Protein AF-A0A1G3QVI8-F1 (afdb_monomer_lite)

Radius of gyration: 25.52 Å; chains: 1; bounding box: 89×39×45 Å

Foldseek 3Di:
DPPPVVVVVVVVVVVVVVVVVVVVVVPPDPDDPADPPRDDNCQLQQPDSPQADPDPPPHRFPQVVQVPDPPRDRCPPQAFKPPVSVCVQQPPVHPDDHPVVVVCCQQQPVHCPRPNCVVVVVHPNSQWDADPVVRDIDGRMDTGPD

pLDDT: mean 87.86, std 16.63, range [47.25, 98.25]

Structure (mmCIF, N/CA/C/O backbone):
data_AF-A0A1G3QVI8-F1
#
_entry.id   AF-A0A1G3QVI8-F1
#
loop_
_atom_site.group_PDB
_atom_site.id
_atom_site.type_symbol
_atom_site.label_atom_id
_atom_site.label_alt_id
_atom_site.label_comp_id
_atom_site.label_asym_id
_atom_site.label_entity_id
_atom_site.label_seq_id
_atom_site.pdbx_PDB_ins_code
_atom_site.Cartn_x
_atom_site.Cartn_y
_atom_site.Cartn_z
_atom_site.occupancy
_atom_site.B_iso_or_equiv
_atom_site.auth_seq_id
_atom_site.auth_comp_id
_atom_site.auth_asym_id
_atom_site.auth_atom_id
_atom_site.pdbx_PDB_model_num
ATOM 1 N N . MET A 1 1 ? 67.295 -19.800 -26.182 1.00 48.75 1 MET A N 1
ATOM 2 C CA . MET A 1 1 ? 66.405 -18.978 -25.320 1.00 48.75 1 MET A CA 1
ATOM 3 C C . MET A 1 1 ? 65.259 -18.327 -26.125 1.00 48.75 1 MET A C 1
ATOM 5 O O . MET A 1 1 ? 65.174 -17.108 -26.191 1.00 48.75 1 MET A O 1
ATOM 9 N N . LYS A 1 2 ? 64.370 -19.108 -26.769 1.00 51.22 2 LYS A N 1
ATOM 10 C CA . LYS A 1 2 ? 63.233 -18.576 -27.570 1.00 51.22 2 LYS A CA 1
ATOM 11 C C . LYS A 1 2 ? 61.839 -19.058 -27.111 1.00 51.22 2 LYS A C 1
ATOM 13 O O . LYS A 1 2 ? 60.843 -18.525 -27.583 1.00 51.22 2 LYS A O 1
ATOM 18 N N . GLY A 1 3 ? 61.755 -20.009 -26.173 1.00 47.25 3 GLY A N 1
ATOM 19 C CA . GLY A 1 3 ? 60.485 -20.609 -25.725 1.00 47.25 3 GLY A CA 1
ATOM 20 C C . GLY A 1 3 ? 59.771 -19.887 -24.574 1.00 47.25 3 GLY A C 1
ATOM 21 O O . GLY A 1 3 ? 58.559 -19.991 -24.452 1.00 47.25 3 GLY A O 1
ATOM 22 N N . VAL A 1 4 ? 60.490 -19.102 -23.765 1.00 51.75 4 VAL A N 1
ATOM 23 C CA . VAL A 1 4 ? 59.930 -18.483 -22.544 1.00 51.75 4 VAL A CA 1
ATOM 24 C C . VAL A 1 4 ? 59.040 -17.269 -22.855 1.00 51.75 4 VAL A C 1
ATOM 26 O O . VAL A 1 4 ? 58.064 -17.018 -22.156 1.00 51.75 4 VAL A O 1
ATOM 29 N N . LYS A 1 5 ? 59.310 -16.544 -23.951 1.00 48.19 5 LYS A N 1
ATOM 30 C CA . LYS A 1 5 ? 58.558 -15.325 -24.301 1.00 48.19 5 LYS A CA 1
ATOM 31 C C . LYS A 1 5 ? 57.107 -15.607 -24.719 1.00 48.19 5 LYS A C 1
ATOM 33 O O . LYS A 1 5 ? 56.231 -14.840 -24.353 1.00 48.19 5 LYS A O 1
ATOM 38 N N . LYS A 1 6 ? 56.835 -16.713 -25.429 1.00 48.75 6 LYS A N 1
ATOM 39 C CA . LYS A 1 6 ? 55.474 -17.054 -25.901 1.00 48.75 6 LYS A CA 1
ATOM 40 C C . LYS A 1 6 ? 54.538 -17.495 -24.769 1.00 48.75 6 LYS A C 1
ATOM 42 O O . LYS A 1 6 ? 53.362 -17.153 -24.800 1.00 48.75 6 LYS A O 1
ATOM 47 N N . ALA A 1 7 ? 55.063 -18.206 -23.768 1.00 51.50 7 ALA A N 1
ATOM 48 C CA . ALA A 1 7 ? 54.287 -18.655 -22.611 1.00 51.50 7 ALA A CA 1
ATOM 49 C C . ALA A 1 7 ? 53.857 -17.483 -21.708 1.00 51.50 7 ALA A C 1
ATOM 51 O O . ALA A 1 7 ? 52.717 -17.446 -21.253 1.00 51.50 7 ALA A O 1
ATOM 52 N N . GLY A 1 8 ? 54.732 -16.485 -21.518 1.00 48.88 8 GLY A N 1
ATOM 53 C CA . GLY A 1 8 ? 54.412 -15.277 -20.748 1.00 48.88 8 GLY A CA 1
ATOM 54 C C . GLY A 1 8 ? 53.323 -14.415 -21.396 1.00 48.88 8 GLY A C 1
ATOM 55 O O . GLY A 1 8 ? 52.438 -13.921 -20.705 1.00 48.88 8 GLY A O 1
ATOM 56 N N . THR A 1 9 ? 53.331 -14.284 -22.727 1.00 55.41 9 THR A N 1
ATOM 57 C CA . THR A 1 9 ? 52.301 -13.526 -23.459 1.00 55.41 9 THR A CA 1
ATOM 58 C C . THR A 1 9 ? 50.935 -14.223 -23.425 1.00 55.41 9 THR A C 1
ATOM 60 O O . THR A 1 9 ? 49.923 -13.552 -23.259 1.00 55.41 9 THR A O 1
ATOM 63 N N . PHE A 1 10 ? 50.889 -15.558 -23.507 1.00 54.22 10 PHE A N 1
ATOM 64 C CA . PHE A 1 10 ? 49.635 -16.323 -23.431 1.00 54.22 10 PHE A CA 1
ATOM 65 C C . PHE A 1 10 ? 48.992 -16.281 -22.033 1.00 54.22 10 PHE A C 1
ATOM 67 O O . PHE A 1 10 ? 47.776 -16.136 -21.928 1.00 54.22 10 PHE A O 1
ATOM 74 N N . LEU A 1 11 ? 49.795 -16.342 -20.961 1.00 54.09 11 LEU A N 1
ATOM 75 C CA . LEU A 1 11 ? 49.291 -16.207 -19.587 1.00 54.09 11 LEU A CA 1
ATOM 76 C C . LEU A 1 11 ? 48.756 -14.797 -19.290 1.00 54.09 11 LEU A C 1
ATOM 78 O O . LEU A 1 11 ? 47.731 -14.662 -18.625 1.00 54.09 11 LEU A O 1
ATOM 82 N N . LEU A 1 12 ? 49.419 -13.753 -19.798 1.00 55.50 12 LEU A N 1
ATOM 83 C CA . LEU A 1 12 ? 48.982 -12.363 -19.618 1.00 55.50 12 LEU A CA 1
ATOM 84 C C . LEU A 1 12 ? 47.679 -12.059 -20.375 1.00 55.50 12 LEU A C 1
ATOM 86 O O . LEU A 1 12 ? 46.814 -11.372 -19.836 1.00 55.50 12 LEU A O 1
ATOM 90 N N . LEU A 1 13 ? 47.499 -12.608 -21.582 1.00 56.34 13 LEU A N 1
ATOM 91 C CA . LEU A 1 13 ? 46.242 -12.489 -22.332 1.00 56.34 13 LEU A CA 1
ATOM 92 C C . LEU A 1 13 ? 45.088 -13.243 -21.658 1.00 56.34 13 LEU A C 1
ATOM 94 O O . LEU A 1 13 ? 43.986 -12.707 -21.579 1.00 56.34 13 LEU A O 1
ATOM 98 N N . ALA A 1 14 ? 45.334 -14.446 -21.131 1.00 57.91 14 ALA A N 1
ATOM 99 C CA . ALA A 1 14 ? 44.320 -15.196 -20.396 1.00 57.91 14 ALA A CA 1
ATOM 100 C C . ALA A 1 14 ? 43.876 -14.445 -19.129 1.00 57.91 14 ALA A C 1
ATOM 102 O O . ALA A 1 14 ? 42.683 -14.251 -18.931 1.00 57.91 14 ALA A O 1
ATOM 103 N N . ALA A 1 15 ? 44.815 -13.936 -18.323 1.00 59.12 15 ALA A N 1
ATOM 104 C CA . ALA A 1 15 ? 44.500 -13.165 -17.118 1.00 59.12 15 ALA A CA 1
ATOM 105 C C . ALA A 1 15 ? 43.747 -11.853 -17.418 1.00 59.12 15 ALA A C 1
ATOM 107 O O . ALA A 1 15 ? 42.833 -11.487 -16.678 1.00 59.12 15 ALA A O 1
ATOM 108 N N . ALA A 1 16 ? 44.083 -11.167 -18.517 1.00 58.69 16 ALA A N 1
ATOM 109 C CA . ALA A 1 16 ? 43.387 -9.954 -18.942 1.00 58.69 16 ALA A CA 1
ATOM 110 C C . ALA A 1 16 ? 41.938 -10.230 -19.384 1.00 58.69 16 ALA A C 1
ATOM 112 O O . ALA A 1 16 ? 41.038 -9.473 -19.027 1.00 58.69 16 ALA A O 1
ATOM 113 N N . VAL A 1 17 ? 41.685 -11.336 -20.095 1.00 58.88 17 VAL A N 1
ATOM 114 C CA . VAL A 1 17 ? 40.325 -11.734 -20.501 1.00 58.88 17 VAL A CA 1
ATOM 115 C C . VAL A 1 17 ? 39.472 -12.126 -19.289 1.00 58.88 17 VAL A C 1
ATOM 117 O O . VAL A 1 17 ? 38.312 -11.722 -19.219 1.00 58.88 17 VAL A O 1
ATOM 120 N N . THR A 1 18 ? 40.035 -12.829 -18.299 1.00 58.09 18 THR A N 1
ATOM 121 C CA . THR A 1 18 ? 39.311 -13.199 -17.066 1.00 58.09 18 THR A CA 1
ATOM 122 C C . THR A 1 18 ? 39.001 -11.990 -16.179 1.00 58.09 18 THR A C 1
ATOM 124 O O . THR A 1 18 ? 37.925 -11.907 -15.591 1.00 58.09 18 THR A O 1
ATOM 127 N N . ALA A 1 19 ? 39.913 -11.017 -16.090 1.00 58.59 19 ALA A N 1
ATOM 128 C CA . ALA A 1 19 ? 39.652 -9.767 -15.376 1.00 58.59 19 ALA A CA 1
ATOM 129 C C . ALA A 1 19 ? 38.559 -8.937 -16.074 1.00 58.59 19 ALA A C 1
ATOM 131 O O . ALA A 1 19 ? 37.702 -8.349 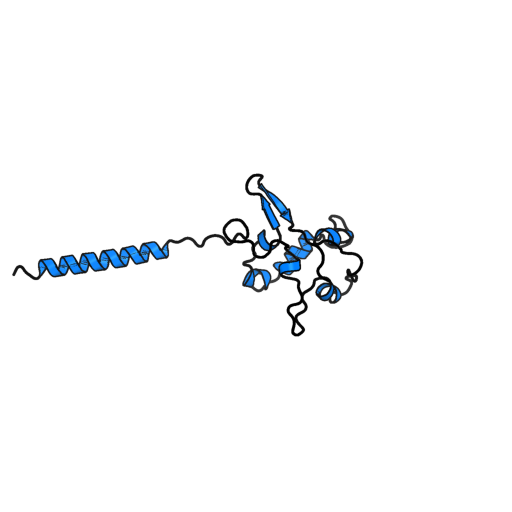-15.417 1.00 58.59 19 ALA A O 1
ATOM 132 N N . MET A 1 20 ? 38.540 -8.933 -17.408 1.00 55.12 20 MET A N 1
ATOM 133 C CA . MET A 1 20 ? 37.576 -8.173 -18.204 1.00 55.12 20 MET A CA 1
ATOM 134 C C . MET A 1 20 ? 36.158 -8.773 -18.159 1.00 55.12 20 MET A C 1
ATOM 136 O O . MET A 1 20 ? 35.184 -8.022 -18.128 1.00 55.12 20 MET A O 1
ATOM 140 N N . THR A 1 21 ? 36.008 -10.099 -18.058 1.00 55.84 21 THR A N 1
ATOM 141 C CA . THR A 1 21 ? 34.696 -10.742 -17.839 1.00 55.84 21 THR A CA 1
ATOM 142 C C . THR A 1 21 ? 34.142 -10.506 -16.431 1.00 55.84 21 THR A C 1
ATOM 144 O O . THR A 1 21 ? 32.940 -10.282 -16.288 1.00 55.84 21 THR A O 1
ATOM 147 N N . LEU A 1 22 ? 34.995 -10.461 -15.401 1.00 54.47 22 LEU A N 1
ATOM 148 C CA . LEU A 1 22 ? 34.589 -10.122 -14.028 1.00 54.47 22 LEU A CA 1
ATOM 149 C C . LEU A 1 22 ? 34.107 -8.666 -13.898 1.00 54.47 22 LEU A C 1
ATOM 151 O O . LEU A 1 22 ? 33.126 -8.400 -13.203 1.00 54.47 22 LEU A O 1
ATOM 155 N N . VAL A 1 23 ? 34.737 -7.726 -14.611 1.00 57.44 23 VAL A N 1
ATOM 156 C CA . VAL A 1 23 ? 34.324 -6.309 -14.622 1.00 57.44 23 VAL A CA 1
ATOM 157 C C . VAL A 1 23 ? 32.973 -6.112 -15.325 1.00 57.44 23 VAL A C 1
ATOM 159 O O . VAL A 1 23 ? 32.163 -5.306 -14.871 1.00 57.44 23 VAL A O 1
ATOM 162 N N . LEU A 1 24 ? 32.681 -6.875 -16.385 1.00 55.81 24 LEU A N 1
ATOM 163 C CA . LEU A 1 24 ? 31.402 -6.787 -17.106 1.00 55.81 24 LEU A CA 1
ATOM 164 C C . LEU A 1 24 ? 30.214 -7.336 -16.296 1.00 55.81 24 LEU A C 1
ATOM 166 O O . LEU A 1 24 ? 29.105 -6.819 -16.423 1.00 55.81 24 LEU A O 1
ATOM 170 N N . MET A 1 25 ? 30.428 -8.333 -15.430 1.00 57.09 25 MET A N 1
ATOM 171 C CA . MET A 1 25 ? 29.371 -8.858 -14.551 1.00 57.09 25 MET A CA 1
ATOM 172 C C . MET A 1 25 ? 29.114 -7.987 -13.313 1.00 57.09 25 MET A C 1
ATOM 174 O O . MET A 1 25 ? 27.993 -7.961 -12.810 1.00 57.09 25 MET A O 1
ATOM 178 N N . GLY A 1 26 ? 30.108 -7.218 -12.855 1.00 54.41 26 GLY A N 1
ATOM 179 C CA . GLY A 1 26 ? 29.973 -6.295 -11.718 1.00 54.41 26 GLY A CA 1
ATOM 180 C C . GLY A 1 26 ? 29.242 -4.977 -12.022 1.00 54.41 26 GLY A C 1
ATOM 181 O O . GLY A 1 26 ? 29.061 -4.164 -11.121 1.00 54.41 26 GLY A O 1
ATOM 182 N N . GLN A 1 27 ? 28.841 -4.738 -13.276 1.00 57.25 27 GLN A N 1
ATOM 183 C CA . GLN A 1 27 ? 28.276 -3.461 -13.750 1.00 57.25 27 GLN A CA 1
ATOM 184 C C . GLN A 1 27 ? 26.787 -3.539 -14.132 1.00 57.25 27 GLN A C 1
ATOM 186 O O . GLN A 1 27 ? 26.213 -2.543 -14.582 1.00 57.25 27 GLN A O 1
ATOM 191 N N . ALA A 1 28 ? 26.123 -4.686 -13.955 1.00 62.22 28 ALA A N 1
ATOM 192 C CA . ALA A 1 28 ? 24.680 -4.756 -14.155 1.00 62.22 28 ALA A CA 1
ATOM 193 C C . ALA A 1 28 ? 23.981 -3.979 -13.029 1.00 62.22 28 ALA A C 1
ATOM 195 O O . ALA A 1 28 ? 23.820 -4.483 -11.918 1.00 62.22 28 ALA A O 1
ATOM 196 N N . LYS A 1 29 ? 23.577 -2.731 -13.305 1.00 65.44 29 LYS A N 1
ATOM 197 C CA . LYS A 1 29 ? 22.724 -1.967 -12.387 1.00 65.44 29 LYS A CA 1
ATOM 198 C C . LYS A 1 29 ? 21.504 -2.830 -12.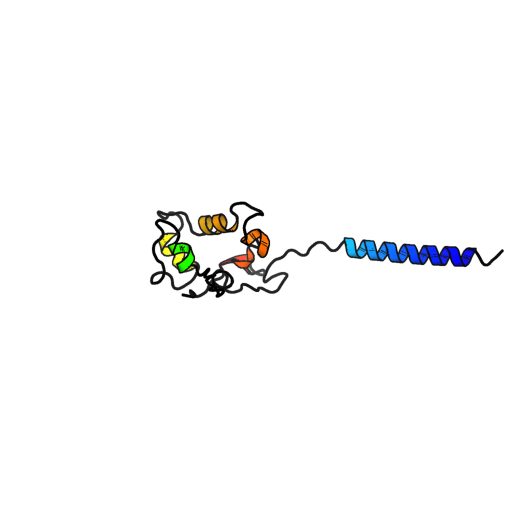045 1.00 65.44 29 LYS A C 1
ATOM 200 O O . LYS A 1 29 ? 20.880 -3.345 -12.982 1.00 65.44 29 LYS A O 1
ATOM 205 N N . PRO A 1 30 ? 21.148 -2.995 -10.758 1.00 72.75 30 PRO A N 1
ATOM 206 C CA . PRO A 1 30 ? 19.940 -3.719 -10.405 1.00 72.75 30 PRO A CA 1
ATOM 207 C C . PRO A 1 30 ? 18.765 -3.071 -11.139 1.00 72.75 30 PRO A C 1
ATOM 209 O O . PRO A 1 30 ? 18.549 -1.860 -11.052 1.00 72.75 30 PRO A O 1
ATOM 212 N N . ARG A 1 31 ? 18.053 -3.867 -11.943 1.00 80.94 31 ARG A N 1
ATOM 213 C CA . ARG A 1 31 ? 16.842 -3.394 -12.616 1.00 80.94 31 ARG A CA 1
ATOM 214 C C . ARG A 1 31 ? 15.824 -3.056 -11.534 1.00 80.94 31 ARG A C 1
ATOM 216 O O . ARG A 1 31 ? 15.609 -3.859 -10.631 1.00 80.94 31 ARG A O 1
ATOM 223 N N . ALA A 1 32 ? 15.208 -1.881 -11.632 1.00 89.06 32 ALA A N 1
ATOM 224 C CA . ALA A 1 32 ? 14.157 -1.488 -10.705 1.00 89.06 32 ALA A CA 1
ATOM 225 C C . ALA A 1 32 ? 13.020 -2.519 -10.743 1.00 89.06 32 ALA A C 1
ATOM 227 O O . ALA A 1 32 ? 12.555 -2.888 -11.826 1.00 89.06 32 ALA A O 1
ATOM 228 N N . PHE A 1 33 ? 12.575 -2.974 -9.573 1.00 93.00 33 PHE A N 1
ATOM 229 C CA . PHE A 1 33 ? 11.425 -3.860 -9.449 1.00 93.00 33 PHE A CA 1
ATOM 230 C C . PHE A 1 33 ? 10.138 -3.039 -9.581 1.00 93.00 33 PHE A C 1
ATOM 232 O O . PHE A 1 33 ? 9.690 -2.390 -8.637 1.00 93.00 33 PHE A O 1
ATOM 239 N N . LEU A 1 34 ? 9.576 -3.030 -10.790 1.00 95.12 34 LEU A N 1
ATOM 240 C CA . LEU A 1 34 ? 8.370 -2.291 -11.150 1.00 95.12 34 LEU A CA 1
ATOM 241 C C . LEU A 1 34 ? 7.365 -3.279 -11.771 1.00 95.12 34 LEU A C 1
ATOM 243 O O . LEU A 1 34 ? 7.371 -3.456 -12.996 1.00 95.12 34 LEU A O 1
ATOM 247 N N . PRO A 1 35 ? 6.536 -3.957 -10.948 1.00 96.38 35 PRO A N 1
ATOM 248 C CA . PRO A 1 35 ? 5.510 -4.888 -11.420 1.00 96.38 35 PRO A CA 1
ATOM 249 C C . PRO A 1 35 ? 4.643 -4.299 -12.535 1.00 96.38 35 PRO A C 1
ATOM 251 O O . PRO A 1 35 ? 4.145 -3.179 -12.421 1.00 96.38 35 PRO A O 1
ATOM 254 N N . GLY A 1 36 ? 4.508 -5.041 -13.634 1.00 95.06 36 GLY A N 1
ATOM 255 C CA . GLY A 1 36 ? 3.766 -4.624 -14.825 1.00 95.06 36 GLY A CA 1
ATOM 256 C C . GLY A 1 36 ? 4.528 -3.709 -15.789 1.00 95.06 36 GLY A C 1
ATOM 257 O O . GLY A 1 36 ? 4.006 -3.424 -16.864 1.00 95.06 36 GLY A O 1
ATOM 258 N N . LEU A 1 37 ? 5.746 -3.265 -15.449 1.00 94.56 37 LEU A N 1
ATOM 259 C CA . LEU A 1 37 ? 6.592 -2.441 -16.325 1.00 94.56 37 LEU A CA 1
ATOM 260 C C . LEU A 1 37 ? 7.925 -3.112 -16.660 1.00 94.56 37 LEU A C 1
ATOM 262 O O . LEU A 1 37 ? 8.294 -3.204 -17.827 1.00 94.56 37 LEU A O 1
ATOM 266 N N . THR A 1 38 ? 8.667 -3.556 -15.645 1.00 94.31 38 THR A N 1
ATOM 267 C CA . THR A 1 38 ? 9.991 -4.184 -15.822 1.00 94.31 38 THR A CA 1
ATOM 268 C C . THR A 1 38 ? 9.973 -5.689 -15.580 1.00 94.31 38 THR A C 1
ATOM 270 O O . THR A 1 38 ? 10.903 -6.385 -15.986 1.00 94.31 38 THR A O 1
ATOM 273 N N . VAL A 1 39 ? 8.919 -6.184 -14.928 1.00 94.12 39 VAL A N 1
ATOM 274 C CA . VAL A 1 39 ? 8.653 -7.594 -14.623 1.00 94.12 39 VAL A CA 1
ATOM 275 C C . VAL A 1 39 ? 7.153 -7.868 -14.760 1.00 94.12 39 VAL A C 1
ATOM 277 O O . VAL A 1 39 ? 6.356 -6.926 -14.796 1.00 94.12 39 VAL A O 1
ATOM 280 N N . ALA A 1 40 ? 6.762 -9.143 -14.826 1.00 95.88 40 ALA A N 1
ATOM 281 C CA . ALA A 1 40 ? 5.354 -9.530 -14.809 1.00 95.88 40 ALA A CA 1
ATOM 282 C C . ALA A 1 40 ? 4.643 -8.990 -13.554 1.00 95.88 40 ALA A C 1
ATOM 284 O O . ALA A 1 40 ? 5.240 -8.858 -12.483 1.00 95.88 40 ALA A O 1
ATOM 285 N N . ASP A 1 41 ? 3.373 -8.626 -13.709 1.00 97.00 41 ASP A N 1
ATOM 286 C CA . ASP A 1 41 ? 2.540 -8.191 -12.595 1.00 97.00 41 ASP A CA 1
ATOM 287 C C . ASP A 1 41 ? 1.877 -9.403 -11.939 1.00 97.00 41 ASP A C 1
ATOM 289 O O . ASP A 1 41 ? 0.847 -9.881 -12.408 1.00 97.00 41 ASP A O 1
ATOM 293 N N . GLU A 1 42 ? 2.472 -9.890 -10.854 1.00 97.12 42 GLU A N 1
ATOM 294 C CA . GLU A 1 42 ? 1.933 -11.008 -10.064 1.00 97.12 42 GLU A CA 1
ATOM 295 C C . GLU A 1 42 ? 0.768 -10.587 -9.146 1.00 97.12 42 GLU A C 1
ATOM 297 O O . GLU A 1 42 ? 0.160 -11.431 -8.490 1.00 97.12 42 GLU A O 1
ATOM 302 N N . HIS A 1 43 ? 0.441 -9.287 -9.093 1.00 97.69 43 HIS A N 1
ATOM 303 C CA . HIS A 1 43 ? -0.621 -8.740 -8.242 1.00 97.69 43 HIS A CA 1
ATOM 304 C C . HIS A 1 43 ? -1.608 -7.857 -9.030 1.00 97.69 43 HIS A C 1
ATOM 306 O O . HIS A 1 43 ? -1.828 -6.700 -8.650 1.00 97.69 43 HIS A O 1
ATOM 312 N N . PRO A 1 44 ? -2.203 -8.331 -10.143 1.00 97.25 44 PRO A N 1
ATOM 313 C CA . PRO A 1 44 ? -3.026 -7.499 -11.024 1.00 97.25 44 PRO A CA 1
ATOM 314 C C . PRO A 1 44 ? -4.351 -7.037 -10.387 1.00 97.25 44 PRO A C 1
ATOM 316 O O . PRO A 1 44 ? -4.899 -6.010 -10.790 1.00 97.25 44 PRO A O 1
ATOM 319 N N . ASN A 1 45 ? -4.850 -7.751 -9.375 1.00 97.81 45 ASN A N 1
ATOM 320 C CA . ASN A 1 45 ? -6.072 -7.446 -8.624 1.00 97.81 45 ASN A CA 1
ATOM 321 C C . ASN A 1 45 ? -5.789 -6.650 -7.336 1.00 97.81 45 ASN A C 1
ATOM 323 O O . ASN A 1 45 ? -6.722 -6.292 -6.608 1.00 97.81 45 ASN A O 1
ATOM 327 N N . GLY A 1 46 ? -4.515 -6.375 -7.042 1.00 97.12 46 GLY A N 1
ATOM 328 C CA . GLY A 1 46 ? -4.070 -5.575 -5.909 1.00 97.12 46 GLY A CA 1
ATOM 329 C C . GLY A 1 46 ? -4.406 -6.232 -4.574 1.00 97.12 46 GLY A C 1
ATOM 330 O O . GLY A 1 46 ? -3.850 -7.269 -4.218 1.00 97.12 46 GLY A O 1
ATOM 331 N N . CYS A 1 47 ? -5.320 -5.618 -3.817 1.00 97.88 47 CYS A N 1
ATOM 332 C CA . CYS A 1 47 ? -5.611 -5.967 -2.425 1.00 97.88 47 CYS A CA 1
ATOM 333 C C . CYS A 1 47 ? -5.773 -7.479 -2.198 1.00 97.88 47 CYS A C 1
ATOM 335 O O . CYS A 1 47 ? -5.162 -8.034 -1.287 1.00 97.88 47 CYS A O 1
ATOM 337 N N . VAL A 1 48 ? -6.583 -8.143 -3.028 1.00 98.00 48 VAL A N 1
ATOM 338 C CA . VAL A 1 48 ? -6.976 -9.549 -2.834 1.00 98.00 48 VAL A CA 1
ATOM 339 C C . VAL A 1 48 ? -5.913 -10.562 -3.251 1.00 98.00 48 VAL A C 1
ATOM 341 O O . VAL A 1 48 ? -6.017 -11.723 -2.853 1.00 98.00 48 VAL A O 1
ATOM 344 N N . ASP A 1 49 ? -4.882 -10.152 -3.996 1.00 97.88 49 ASP A N 1
ATOM 345 C CA . ASP A 1 49 ? -3.803 -11.065 -4.391 1.00 97.88 49 ASP A CA 1
ATOM 346 C C . ASP A 1 49 ? -2.910 -11.416 -3.189 1.00 97.88 49 ASP A C 1
ATOM 348 O O . ASP A 1 49 ? -2.418 -12.547 -3.092 1.00 97.88 49 ASP A O 1
ATOM 352 N N . CYS A 1 50 ? -2.791 -10.491 -2.225 1.00 97.12 50 CYS A N 1
ATOM 353 C CA . CYS A 1 50 ? -2.093 -10.691 -0.951 1.00 97.12 50 CYS A CA 1
ATOM 354 C C . CYS A 1 50 ? -3.058 -10.975 0.213 1.00 97.12 50 CYS A C 1
ATOM 356 O O . CYS A 1 50 ? -2.835 -11.904 0.992 1.00 97.12 50 CYS A O 1
ATOM 358 N N . HIS A 1 51 ? -4.148 -10.207 0.335 1.00 97.56 51 HIS A N 1
ATOM 359 C CA . HIS A 1 51 ? -5.129 -10.350 1.416 1.00 97.56 51 HIS A CA 1
ATOM 360 C C . HIS A 1 51 ? -6.138 -11.456 1.123 1.00 97.56 51 HIS A C 1
ATOM 362 O O . HIS A 1 51 ? -7.300 -11.202 0.799 1.00 97.56 51 HIS A O 1
ATOM 368 N N . LYS A 1 52 ? -5.688 -12.701 1.255 1.00 97.12 52 LYS A N 1
ATOM 369 C CA . LYS A 1 52 ? -6.469 -13.914 1.001 1.00 97.12 52 LYS A CA 1
ATOM 370 C C . LYS A 1 52 ? -6.333 -14.921 2.137 1.00 97.12 52 LYS A C 1
ATOM 372 O O . LYS A 1 52 ? -5.474 -14.789 3.010 1.00 97.12 52 LYS A O 1
ATOM 377 N N . ASN A 1 53 ? -7.188 -15.937 2.118 1.00 97.00 53 ASN A N 1
ATOM 378 C CA . ASN A 1 53 ? -7.035 -17.083 3.002 1.00 97.00 53 ASN A CA 1
ATOM 379 C C . ASN A 1 53 ? -5.906 -17.977 2.468 1.00 97.00 53 ASN A C 1
ATOM 381 O O . ASN A 1 53 ? -5.999 -18.467 1.344 1.00 97.00 53 ASN A O 1
ATOM 385 N N . GLN A 1 54 ? -4.844 -18.161 3.254 1.00 94.62 54 GLN A N 1
ATOM 386 C CA . GLN A 1 54 ? -3.697 -19.004 2.901 1.00 94.62 54 GLN A CA 1
ATOM 387 C C . GLN A 1 54 ? -3.788 -20.426 3.485 1.00 94.62 54 GLN A C 1
ATOM 389 O O . GLN A 1 54 ? -2.859 -21.210 3.317 1.00 94.62 54 GLN A O 1
ATOM 394 N N . GLY A 1 55 ? -4.897 -20.780 4.144 1.00 94.62 55 GLY A N 1
ATOM 395 C CA . GLY A 1 55 ? -5.057 -22.065 4.826 1.00 94.62 55 GLY A CA 1
ATOM 396 C C . GLY A 1 55 ? -4.369 -22.103 6.193 1.00 94.62 55 GLY A C 1
ATOM 397 O O . GLY A 1 55 ? -3.766 -21.126 6.627 1.00 94.62 55 GLY A O 1
ATOM 398 N N . GLU A 1 56 ? -4.509 -23.221 6.912 1.00 93.31 56 GLU A N 1
ATOM 399 C CA . GLU A 1 56 ? -3.807 -23.475 8.190 1.00 93.31 56 GLU A CA 1
ATOM 400 C C . GLU A 1 56 ? -3.962 -22.354 9.242 1.00 93.31 56 GLU A C 1
ATOM 402 O O . GLU A 1 56 ? -3.033 -22.013 9.971 1.00 93.31 56 GLU A O 1
ATOM 407 N N . GLY A 1 57 ? -5.142 -21.726 9.299 1.00 91.12 57 GLY A N 1
ATOM 408 C CA . GLY A 1 57 ? -5.423 -20.615 10.219 1.00 91.12 57 GLY A CA 1
ATOM 409 C C . GLY A 1 57 ? -4.815 -19.263 9.816 1.00 91.12 57 GLY A C 1
ATOM 410 O O . GLY A 1 57 ? -5.020 -18.271 10.516 1.00 91.12 57 GLY A O 1
ATOM 411 N N . LYS A 1 58 ? -4.116 -19.181 8.679 1.00 94.31 58 LYS A N 1
ATOM 412 C CA . LYS A 1 58 ? -3.536 -17.951 8.122 1.00 94.31 58 LYS A CA 1
ATOM 413 C C . LYS A 1 58 ? -4.527 -17.264 7.183 1.00 94.31 58 LYS A C 1
ATOM 415 O O . LYS A 1 58 ? -4.380 -17.265 5.961 1.00 94.31 58 LYS A O 1
ATOM 420 N N . ASP A 1 59 ? -5.568 -16.680 7.768 1.00 97.38 59 ASP A N 1
ATOM 421 C CA . ASP A 1 59 ? -6.559 -15.902 7.024 1.00 97.38 59 ASP A CA 1
ATOM 422 C C . ASP A 1 59 ? -6.241 -14.401 7.078 1.00 97.38 59 ASP A C 1
ATOM 424 O O . ASP A 1 59 ? -6.450 -13.741 8.102 1.00 97.38 59 ASP A O 1
ATOM 428 N N . TYR A 1 60 ? -5.725 -13.873 5.964 1.00 96.50 60 TYR A N 1
ATOM 429 C CA . TYR A 1 60 ? -5.355 -12.463 5.804 1.00 96.50 60 TYR A CA 1
ATOM 430 C C . TYR A 1 60 ? -6.391 -11.652 5.026 1.00 96.50 60 TYR A C 1
ATOM 432 O O . TYR A 1 60 ? -6.108 -10.507 4.656 1.00 96.50 60 TYR A O 1
ATOM 440 N N . ARG A 1 61 ? -7.587 -12.204 4.766 1.00 98.12 61 ARG A N 1
ATOM 441 C CA . ARG A 1 61 ? -8.6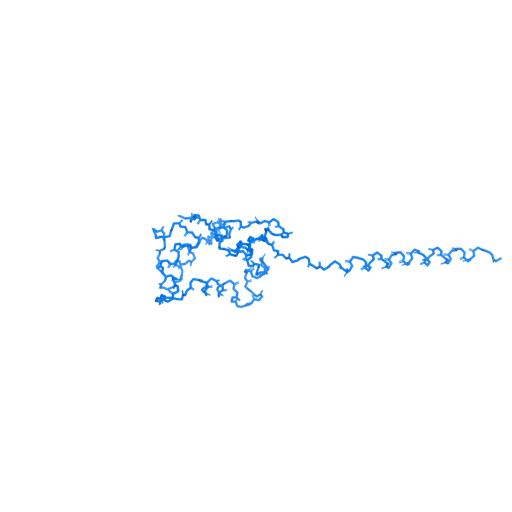68 -11.446 4.121 1.00 98.12 61 ARG A CA 1
ATOM 442 C C . ARG A 1 61 ? -8.954 -10.165 4.899 1.00 98.12 61 ARG A C 1
ATOM 444 O O . ARG A 1 61 ? -8.846 -10.112 6.130 1.00 98.12 61 ARG A O 1
ATOM 451 N N . LEU A 1 62 ? -9.301 -9.104 4.172 1.00 97.81 62 LEU A N 1
ATOM 452 C CA . LEU A 1 62 ? -9.436 -7.774 4.765 1.00 97.81 62 LEU A CA 1
ATOM 453 C C . LEU A 1 62 ? -10.544 -7.717 5.819 1.00 97.81 62 LEU A C 1
ATOM 455 O O . LEU A 1 62 ? -10.314 -7.153 6.882 1.00 97.81 62 LEU A O 1
ATOM 459 N N . ASN A 1 63 ? -11.702 -8.344 5.594 1.00 97.56 63 ASN A N 1
ATOM 460 C CA . ASN A 1 63 ? -12.768 -8.394 6.602 1.00 97.56 63 ASN A CA 1
ATOM 461 C C . ASN A 1 63 ? -12.307 -9.066 7.910 1.00 97.56 63 ASN A C 1
ATOM 463 O O . ASN A 1 63 ? -12.613 -8.567 8.990 1.00 97.56 63 ASN A O 1
ATOM 467 N N . VAL A 1 64 ? -11.509 -10.135 7.823 1.00 97.62 64 VAL A N 1
ATOM 468 C CA . VAL A 1 64 ? -10.951 -10.846 8.986 1.00 97.62 64 VAL A CA 1
ATOM 469 C C . VAL A 1 64 ? -9.927 -9.992 9.728 1.00 97.62 64 VAL A C 1
ATOM 471 O O . VAL A 1 64 ? -9.929 -9.945 10.958 1.00 97.62 64 VAL A O 1
ATOM 474 N N . SER A 1 65 ? -9.048 -9.309 8.996 1.00 95.88 65 SER A N 1
ATOM 475 C CA . SER A 1 65 ? -7.987 -8.491 9.592 1.00 95.88 65 SER A CA 1
ATOM 476 C C . SER A 1 65 ? -8.546 -7.212 10.219 1.00 95.88 65 SER A C 1
ATOM 478 O O . SER A 1 65 ? -8.199 -6.874 11.349 1.00 95.88 65 SER A O 1
ATOM 480 N N . LEU A 1 66 ? -9.466 -6.534 9.528 1.00 97.00 66 LEU A N 1
ATOM 481 C CA . LEU A 1 66 ? -10.092 -5.295 9.992 1.00 97.00 66 LEU A CA 1
ATOM 482 C C . LEU A 1 66 ? -11.037 -5.527 11.176 1.00 97.00 66 LEU A C 1
ATOM 484 O O . LEU A 1 66 ? -11.109 -4.679 12.057 1.00 97.00 66 LEU A O 1
ATOM 488 N N . ALA A 1 67 ? -11.695 -6.689 11.267 1.00 96.50 67 ALA A N 1
ATOM 489 C CA . ALA A 1 67 ? -12.524 -7.040 12.425 1.00 96.50 67 ALA A CA 1
ATOM 490 C C . ALA A 1 67 ? -11.736 -7.121 13.749 1.00 96.50 67 ALA A C 1
ATOM 492 O O . ALA A 1 67 ? -12.337 -7.083 14.820 1.00 96.50 67 ALA A O 1
ATOM 493 N N . LYS A 1 68 ? -10.401 -7.227 13.687 1.00 95.38 68 LYS A N 1
ATOM 494 C CA . LYS A 1 68 ? -9.513 -7.211 14.862 1.00 95.38 68 LYS A CA 1
ATOM 495 C C . LYS A 1 68 ? -9.144 -5.791 15.306 1.00 95.38 68 LYS A C 1
ATOM 497 O O . LYS A 1 68 ? -8.561 -5.623 16.374 1.00 95.38 68 LYS A O 1
ATOM 502 N N . ILE A 1 69 ? -9.450 -4.773 14.502 1.00 94.94 69 ILE A N 1
ATOM 503 C CA . ILE A 1 69 ? -9.159 -3.375 14.820 1.00 94.94 69 ILE A CA 1
ATOM 504 C C . ILE A 1 69 ? -10.299 -2.823 15.674 1.00 94.94 69 ILE A C 1
ATOM 506 O O . ILE A 1 69 ? -11.444 -2.737 15.230 1.00 94.94 69 ILE A O 1
ATOM 510 N N . SER A 1 70 ? -9.976 -2.419 16.903 1.00 94.94 70 SER A N 1
ATOM 511 C CA . SER A 1 70 ? -10.950 -1.806 17.808 1.00 94.94 70 SER A CA 1
ATOM 512 C C . SER A 1 70 ? -11.598 -0.575 17.165 1.00 94.94 70 SER A C 1
ATOM 514 O O . SER A 1 70 ? -10.906 0.311 16.662 1.00 94.94 70 SER A O 1
ATOM 516 N N . GLY A 1 71 ? -12.931 -0.532 17.163 1.00 92.81 71 GLY A N 1
ATOM 517 C CA . GLY A 1 71 ? -13.716 0.559 16.580 1.00 92.81 71 GLY A CA 1
ATOM 518 C C . GLY A 1 71 ? -13.918 0.494 15.060 1.00 92.81 71 GLY A C 1
ATOM 519 O O . GLY A 1 71 ? -14.658 1.321 14.529 1.00 92.81 71 GLY A O 1
ATOM 520 N N . HIS A 1 72 ? -13.331 -0.475 14.349 1.00 96.38 72 HIS A N 1
ATOM 521 C CA . HIS A 1 72 ? -13.608 -0.662 12.925 1.00 96.38 72 HIS A CA 1
ATOM 522 C C . HIS A 1 72 ? -14.912 -1.459 12.728 1.00 96.38 72 HIS A C 1
ATOM 524 O O . HIS A 1 72 ? -15.062 -2.539 13.306 1.00 96.38 72 HIS A O 1
ATOM 530 N N . PRO A 1 73 ? -15.874 -0.985 11.913 1.00 95.38 73 PRO A N 1
ATOM 531 C CA . PRO A 1 73 ? -17.104 -1.731 11.668 1.00 95.38 73 PRO A CA 1
ATOM 532 C C . PRO A 1 73 ? -16.835 -2.994 10.835 1.00 95.38 73 PRO A C 1
ATOM 534 O O . PRO A 1 73 ? -15.903 -3.039 10.028 1.00 95.38 73 PRO A O 1
ATOM 537 N N . LYS A 1 74 ? -17.680 -4.021 10.989 1.00 96.25 74 LYS A N 1
ATOM 538 C CA . LYS A 1 74 ? -17.652 -5.203 10.113 1.00 96.25 74 LYS A CA 1
ATOM 539 C C . LYS A 1 74 ? -18.052 -4.808 8.699 1.00 96.25 74 LYS A C 1
ATOM 541 O O . LYS A 1 74 ? -19.122 -4.245 8.514 1.00 96.25 74 LYS A O 1
ATOM 546 N N . ILE A 1 75 ? -17.224 -5.118 7.710 1.00 96.44 75 ILE A N 1
ATOM 547 C CA . ILE A 1 75 ? -17.412 -4.649 6.328 1.00 96.44 75 ILE A CA 1
ATOM 548 C C . ILE A 1 75 ? -18.109 -5.657 5.410 1.00 96.44 75 ILE A C 1
ATOM 550 O O . ILE A 1 75 ? -18.316 -5.358 4.235 1.00 96.44 75 ILE A O 1
ATOM 554 N N . ASP A 1 76 ? -18.475 -6.833 5.925 1.00 96.81 76 ASP A N 1
ATOM 555 C CA . ASP A 1 76 ? -18.889 -8.006 5.148 1.00 96.81 76 ASP A CA 1
ATOM 556 C C . ASP A 1 76 ? -20.014 -7.724 4.142 1.00 96.81 76 ASP A C 1
ATOM 558 O O . ASP A 1 76 ? -19.952 -8.184 2.997 1.00 96.81 76 ASP A O 1
ATOM 562 N N . SER A 1 77 ? -21.001 -6.927 4.562 1.00 95.12 77 SER A N 1
ATOM 563 C CA . SER A 1 77 ? -22.166 -6.520 3.768 1.00 95.12 77 SER A CA 1
ATOM 564 C C . SER A 1 77 ? -22.010 -5.165 3.066 1.00 95.12 77 SER A C 1
ATOM 566 O O . SER A 1 77 ? -22.773 -4.871 2.146 1.00 95.12 77 SER A O 1
ATOM 568 N N . MET A 1 78 ? -21.047 -4.336 3.481 1.00 94.19 78 MET A N 1
ATOM 569 C CA . MET A 1 78 ? -20.889 -2.958 2.997 1.00 94.19 78 MET A CA 1
ATOM 570 C C . MET A 1 78 ? -19.948 -2.858 1.798 1.00 94.19 78 MET A C 1
ATOM 572 O O . MET A 1 78 ? -20.232 -2.148 0.834 1.00 94.19 78 MET A O 1
ATOM 576 N N . VAL A 1 79 ? -18.823 -3.570 1.849 1.00 97.00 79 VAL A N 1
ATOM 577 C CA . VAL A 1 79 ? -17.788 -3.501 0.815 1.00 97.00 79 VAL A CA 1
ATOM 578 C C . VAL A 1 79 ? -18.029 -4.603 -0.210 1.00 97.00 79 VAL A C 1
ATOM 580 O O . VAL A 1 79 ? -18.138 -5.774 0.139 1.00 97.00 79 VAL A O 1
ATOM 583 N N . LYS A 1 80 ? -18.109 -4.221 -1.487 1.00 96.44 80 LYS A N 1
ATOM 584 C CA . LYS A 1 80 ? -18.237 -5.153 -2.625 1.00 96.44 80 LYS A CA 1
ATOM 585 C C . LYS A 1 80 ? -17.011 -5.129 -3.533 1.00 96.44 80 LYS A C 1
ATOM 587 O O . LYS A 1 80 ? -16.586 -6.174 -4.011 1.00 96.44 80 LYS A O 1
ATOM 592 N N . GLN A 1 81 ? -16.447 -3.939 -3.719 1.00 97.69 81 GLN A N 1
ATOM 593 C CA . GLN A 1 81 ? -15.280 -3.679 -4.549 1.00 97.69 81 GLN A CA 1
ATOM 594 C C . GLN A 1 81 ? -14.190 -3.033 -3.695 1.00 97.69 81 GLN A C 1
ATOM 596 O O . GLN A 1 81 ? -14.479 -2.181 -2.848 1.00 97.69 81 GLN A O 1
ATOM 601 N N . LEU A 1 82 ? -12.952 -3.447 -3.915 1.00 97.69 82 LEU A N 1
ATOM 602 C CA . LEU A 1 82 ? -11.761 -2.918 -3.275 1.00 97.69 82 LEU A CA 1
ATOM 603 C C . LEU A 1 82 ? -10.918 -2.151 -4.291 1.00 97.69 82 LEU A C 1
ATOM 605 O O . LEU A 1 82 ? -10.753 -2.660 -5.396 1.00 97.69 82 LEU A O 1
ATOM 609 N N . PRO A 1 83 ? -10.306 -1.017 -3.900 1.00 97.12 83 PRO A N 1
ATOM 610 C CA . PRO A 1 83 ? -10.433 -0.336 -2.605 1.00 97.12 83 PRO A CA 1
ATOM 611 C C . PRO A 1 83 ? -11.654 0.602 -2.506 1.00 97.12 83 PRO A C 1
ATOM 613 O O . PRO A 1 83 ? -11.882 1.190 -1.449 1.00 97.12 83 PRO A O 1
ATOM 616 N N . GLU A 1 84 ? -12.438 0.771 -3.574 1.00 97.00 84 GLU A N 1
ATOM 617 C CA . GLU A 1 84 ? -13.448 1.833 -3.693 1.00 97.00 84 GLU A CA 1
ATOM 618 C C . GLU A 1 84 ? -14.506 1.787 -2.586 1.00 97.00 84 GLU A C 1
ATOM 620 O O . GLU A 1 84 ? -14.885 2.827 -2.047 1.00 97.00 84 GLU A O 1
ATOM 625 N N . GLY A 1 85 ? -14.952 0.593 -2.186 1.00 97.12 85 GLY A N 1
ATOM 626 C CA . GLY A 1 85 ? -15.945 0.432 -1.123 1.00 97.12 85 GLY A CA 1
ATOM 627 C C . GLY A 1 85 ? -15.485 0.985 0.230 1.00 97.12 85 GLY A C 1
ATOM 628 O O . GLY A 1 85 ? -16.307 1.443 1.021 1.00 97.12 85 GLY A O 1
ATOM 629 N N . CYS A 1 86 ? -14.176 1.015 0.487 1.00 97.19 86 CYS A N 1
ATOM 630 C CA . CYS A 1 86 ? -13.607 1.539 1.729 1.00 97.19 86 CYS A CA 1
ATOM 631 C C . CYS A 1 86 ? -13.740 3.070 1.822 1.00 97.19 86 CYS A C 1
ATOM 633 O O . CYS A 1 86 ? -13.832 3.627 2.921 1.00 97.19 86 CYS A O 1
ATOM 635 N N . LEU A 1 87 ? -13.800 3.761 0.676 1.00 96.75 87 LEU A N 1
ATOM 636 C CA . LEU A 1 87 ? -13.935 5.220 0.602 1.00 96.75 87 LEU A CA 1
ATOM 637 C C . LEU A 1 87 ? -15.288 5.718 1.122 1.00 96.75 87 LEU A C 1
ATOM 639 O O . LEU A 1 87 ? -15.416 6.895 1.449 1.00 96.75 87 LEU A O 1
ATOM 643 N N . MET A 1 88 ? -16.280 4.835 1.276 1.00 95.56 88 MET A N 1
ATOM 644 C CA . MET A 1 88 ? -17.560 5.172 1.905 1.00 95.56 88 MET A CA 1
ATOM 645 C C . MET A 1 88 ? -17.362 5.812 3.290 1.00 95.56 88 MET A C 1
ATOM 647 O O . MET A 1 88 ? -18.028 6.795 3.627 1.00 95.56 88 MET A O 1
ATOM 651 N N . CYS A 1 89 ? -16.397 5.296 4.058 1.00 96.44 89 CYS A N 1
ATOM 652 C CA . CYS A 1 89 ? -16.025 5.819 5.371 1.00 96.44 89 CYS A CA 1
ATOM 653 C C . CYS A 1 89 ? -14.706 6.604 5.328 1.00 96.44 89 CYS A C 1
ATOM 655 O O . CYS A 1 89 ? -14.614 7.667 5.937 1.00 96.44 89 CYS A O 1
ATOM 657 N N . HIS A 1 90 ? -13.714 6.121 4.575 1.00 97.19 90 HIS A N 1
ATOM 658 C CA . HIS A 1 90 ? -12.350 6.662 4.529 1.00 97.19 90 HIS A CA 1
ATOM 659 C C . HIS A 1 90 ? -12.115 7.687 3.404 1.00 97.19 90 HIS A C 1
ATOM 661 O O . HIS A 1 90 ? -11.020 7.767 2.842 1.00 97.19 90 HIS A O 1
ATOM 667 N N . ARG A 1 91 ? -13.138 8.465 3.039 1.00 96.88 91 ARG A N 1
ATOM 668 C CA . ARG A 1 91 ? -12.985 9.576 2.086 1.00 96.88 91 ARG A CA 1
ATOM 669 C C . ARG A 1 91 ? -12.141 10.712 2.665 1.00 96.88 91 ARG A C 1
ATOM 671 O O . ARG A 1 91 ? -12.100 10.920 3.879 1.00 96.88 91 ARG A O 1
ATOM 678 N N . GLU A 1 92 ? -11.539 11.499 1.782 1.00 95.62 92 GLU A N 1
ATOM 679 C CA . GLU A 1 92 ? -10.901 12.761 2.157 1.00 95.62 92 GLU A CA 1
ATOM 680 C C . GLU A 1 92 ? -11.907 13.712 2.825 1.00 95.62 92 GLU A C 1
ATOM 682 O O . GLU A 1 92 ? -13.088 13.746 2.471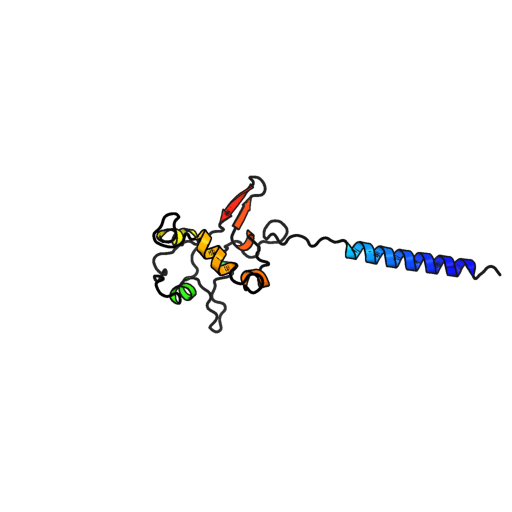 1.00 95.62 92 GLU A O 1
ATOM 687 N N . GLY A 1 93 ? -11.458 14.433 3.858 1.00 93.75 93 GLY A N 1
ATOM 688 C CA . GLY A 1 93 ? -12.323 15.294 4.677 1.00 93.75 93 GLY A CA 1
ATOM 689 C C . GLY A 1 93 ? -13.381 14.546 5.508 1.00 93.75 93 GLY A C 1
ATOM 690 O O . GLY A 1 93 ? -14.284 15.172 6.060 1.00 93.75 93 GLY A O 1
ATOM 691 N N . GLY A 1 94 ? -13.313 13.212 5.580 1.00 93.31 94 GLY A N 1
ATOM 692 C CA . GLY A 1 94 ? -14.198 12.386 6.397 1.00 93.31 94 GLY A CA 1
ATOM 693 C C . GLY A 1 94 ? -13.927 12.485 7.904 1.00 93.31 94 GLY A C 1
ATOM 694 O O . GLY A 1 94 ? -13.014 13.163 8.365 1.00 93.31 94 GLY A O 1
ATOM 695 N N . LYS A 1 95 ? -14.735 11.761 8.692 1.00 92.75 95 LYS A N 1
ATOM 696 C CA . LYS A 1 95 ? -14.599 11.691 10.163 1.00 92.75 95 LYS A CA 1
ATOM 697 C C . LYS A 1 95 ? -13.452 10.790 10.633 1.00 92.75 95 LYS A C 1
ATOM 699 O O . LYS A 1 95 ? -13.077 10.838 11.799 1.00 92.75 95 LYS A O 1
ATOM 704 N N . VAL A 1 96 ? -12.946 9.934 9.751 1.00 95.06 96 VAL A N 1
ATOM 705 C CA . VAL A 1 96 ? -11.832 9.015 10.009 1.00 95.06 96 VAL A CA 1
ATOM 706 C C . VAL A 1 96 ? -10.690 9.322 9.046 1.00 95.06 96 VAL A C 1
ATOM 708 O O . VAL A 1 96 ? -10.881 10.028 8.057 1.00 95.06 96 VAL A O 1
ATOM 711 N N . SER A 1 97 ? -9.500 8.792 9.334 1.00 96.38 97 SER A N 1
ATOM 712 C CA . SER A 1 97 ? -8.321 9.001 8.488 1.00 96.38 97 SER A CA 1
ATOM 713 C C . SER A 1 97 ? -8.597 8.593 7.028 1.00 96.38 97 SER A C 1
ATOM 715 O O . SER A 1 97 ? -9.162 7.514 6.815 1.00 96.38 97 SER A O 1
ATOM 717 N N . PRO A 1 98 ? -8.202 9.412 6.035 1.00 98.06 98 PRO A N 1
ATOM 718 C CA . PRO A 1 98 ? -8.344 9.075 4.623 1.00 98.06 98 PRO A CA 1
ATOM 719 C C . PRO A 1 98 ? -7.662 7.754 4.251 1.00 98.06 98 PRO A C 1
ATOM 721 O O . PRO A 1 98 ? -6.623 7.387 4.809 1.00 98.06 98 PRO A O 1
ATOM 724 N N . LEU A 1 99 ? -8.244 7.037 3.287 1.00 97.38 99 LEU A N 1
ATOM 725 C CA . LEU A 1 99 ? -7.827 5.676 2.947 1.00 97.38 99 LEU A CA 1
ATOM 726 C C . LEU A 1 99 ? -6.370 5.611 2.478 1.00 97.38 99 LEU A C 1
ATOM 728 O O . LEU A 1 99 ? -5.633 4.728 2.901 1.00 97.38 99 LEU A O 1
ATOM 732 N N . ASN A 1 100 ? -5.945 6.559 1.645 1.00 95.69 100 ASN A N 1
ATOM 733 C CA . ASN A 1 100 ? -4.569 6.660 1.154 1.00 95.69 100 ASN A CA 1
ATOM 734 C C . ASN A 1 100 ? -3.552 6.795 2.300 1.00 95.69 100 ASN A C 1
ATOM 736 O O . ASN A 1 100 ? -2.516 6.135 2.281 1.00 95.69 100 ASN A O 1
ATOM 740 N N . ILE A 1 101 ? -3.856 7.607 3.316 1.00 96.88 101 ILE A N 1
ATOM 741 C CA . ILE A 1 101 ? -2.993 7.777 4.489 1.00 96.88 101 ILE A CA 1
ATOM 742 C C . ILE A 1 101 ? -2.927 6.480 5.292 1.00 96.88 101 ILE A C 1
ATOM 744 O O . ILE A 1 101 ? -1.837 6.037 5.654 1.00 96.88 101 ILE A O 1
ATOM 748 N N . MET A 1 102 ? -4.075 5.846 5.544 1.00 95.88 102 MET A N 1
ATOM 749 C CA . MET A 1 102 ? -4.119 4.618 6.335 1.00 95.88 102 MET A CA 1
ATOM 750 C C . MET A 1 102 ? -3.403 3.457 5.636 1.00 95.88 102 MET A C 1
ATOM 752 O O . MET A 1 102 ? -2.583 2.789 6.262 1.00 95.88 102 MET A O 1
ATOM 756 N N . LEU A 1 103 ? -3.662 3.240 4.341 1.00 96.69 103 LEU A N 1
ATOM 757 C CA . LEU A 1 103 ? -3.046 2.156 3.574 1.00 96.69 103 LEU A CA 1
ATOM 758 C C . LEU A 1 103 ? -1.527 2.298 3.529 1.00 96.69 103 LEU A C 1
ATO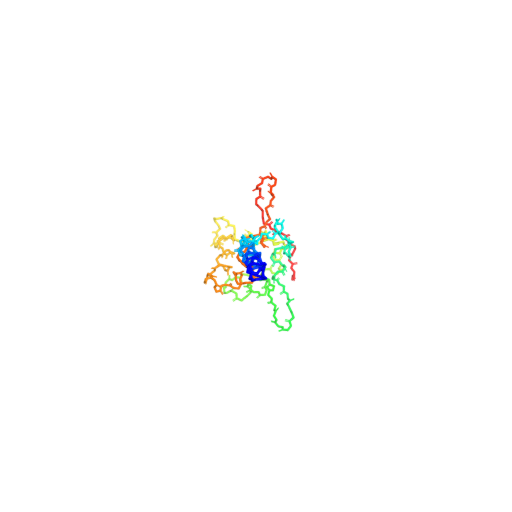M 760 O O . LEU A 1 103 ? -0.830 1.340 3.852 1.00 96.69 103 LEU A O 1
ATOM 764 N N . HIS A 1 104 ? -0.995 3.475 3.200 1.00 97.94 104 HIS A N 1
ATOM 765 C CA . HIS A 1 104 ? 0.455 3.653 3.204 1.00 97.94 104 HIS A CA 1
ATOM 766 C C . HIS A 1 104 ? 1.035 3.504 4.610 1.00 97.94 104 HIS A C 1
ATOM 768 O O . HIS A 1 104 ? 2.044 2.828 4.782 1.00 97.94 104 HIS A O 1
ATOM 774 N N . LYS A 1 105 ? 0.381 4.057 5.639 1.00 96.88 105 LYS A N 1
ATOM 775 C CA . LYS A 1 105 ? 0.872 3.930 7.013 1.00 96.88 105 LYS A CA 1
ATOM 776 C C . LYS A 1 105 ? 1.044 2.465 7.419 1.00 96.88 105 LYS A C 1
ATOM 778 O O . LYS A 1 105 ? 2.117 2.110 7.884 1.00 96.88 105 LYS A O 1
ATOM 783 N N . VAL A 1 106 ? 0.044 1.608 7.216 1.00 96.31 106 VAL A N 1
ATOM 784 C CA . VAL A 1 106 ? 0.131 0.204 7.669 1.00 96.31 106 VAL A CA 1
ATOM 785 C C . VAL A 1 106 ? 1.095 -0.650 6.830 1.00 96.31 106 VAL A C 1
ATOM 787 O O . VAL A 1 106 ? 1.662 -1.611 7.345 1.00 96.31 106 VAL A O 1
ATOM 790 N N . HIS A 1 107 ? 1.339 -0.282 5.568 1.00 97.75 107 HIS A N 1
ATOM 791 C CA . HIS A 1 107 ? 2.265 -1.001 4.677 1.00 97.75 107 HIS A CA 1
ATOM 792 C C . HIS A 1 107 ? 3.701 -0.451 4.695 1.00 97.75 107 HIS A C 1
ATOM 794 O O . HIS A 1 107 ? 4.591 -1.046 4.097 1.00 97.75 107 HIS A O 1
ATOM 800 N N . TYR A 1 108 ? 3.959 0.660 5.385 1.00 97.88 108 TYR A N 1
ATOM 801 C CA . TYR A 1 108 ? 5.307 1.230 5.506 1.00 97.88 108 TYR A CA 1
ATOM 802 C C . TYR A 1 108 ? 5.704 1.581 6.944 1.00 97.88 108 TYR A C 1
ATOM 804 O O . TYR A 1 108 ? 6.832 2.022 7.180 1.00 97.88 108 TYR A O 1
ATOM 812 N N . GLU A 1 109 ? 4.826 1.381 7.933 1.00 96.31 109 GLU A N 1
ATOM 813 C CA . GLU A 1 109 ? 5.206 1.540 9.335 1.00 96.31 109 GLU A CA 1
ATOM 814 C C . GLU A 1 109 ? 6.397 0.643 9.667 1.00 96.31 109 GLU A C 1
ATOM 816 O O . GLU A 1 109 ? 6.493 -0.482 9.182 1.00 96.31 109 GLU A O 1
ATOM 821 N N . LYS A 1 110 ? 7.305 1.144 10.509 1.00 96.25 110 LYS A N 1
ATOM 822 C CA . LYS A 1 110 ? 8.552 0.455 10.884 1.00 96.25 110 LYS A CA 1
ATOM 823 C C . LYS A 1 110 ? 9.538 0.250 9.717 1.00 96.25 110 LYS A C 1
ATOM 825 O O . LYS A 1 110 ? 10.523 -0.466 9.881 1.00 96.25 110 LYS A O 1
ATOM 830 N N . GLY A 1 111 ? 9.321 0.910 8.574 1.00 95.88 111 GLY A N 1
ATOM 831 C CA . GLY A 1 111 ? 10.282 0.983 7.471 1.00 95.88 111 GLY A CA 1
ATOM 832 C C . GLY A 1 111 ? 10.660 -0.394 6.924 1.00 95.88 111 GLY A C 1
ATOM 833 O O . GLY A 1 111 ? 9.789 -1.188 6.580 1.00 95.88 111 GLY A O 1
ATOM 834 N N . GLU A 1 112 ? 11.959 -0.693 6.880 1.00 96.19 112 GLU A N 1
ATOM 835 C CA . GLU A 1 112 ? 12.521 -1.957 6.368 1.00 96.19 112 GLU A CA 1
ATOM 836 C C . GLU A 1 112 ? 12.041 -3.211 7.118 1.00 96.19 112 GLU A C 1
ATOM 838 O O . GLU A 1 112 ? 12.176 -4.330 6.627 1.00 96.19 112 GLU A O 1
ATOM 843 N N . GLN A 1 113 ? 11.462 -3.047 8.309 1.00 96.88 113 GLN A N 1
ATOM 844 C CA . GLN A 1 113 ? 10.901 -4.153 9.085 1.00 96.88 113 GLN A CA 1
ATOM 845 C C . GLN A 1 113 ? 9.464 -4.500 8.675 1.00 96.88 113 GLN A C 1
ATOM 847 O O . GLN A 1 113 ? 8.924 -5.507 9.130 1.00 96.88 113 GLN A O 1
ATOM 852 N N . ASN A 1 114 ? 8.816 -3.676 7.845 1.00 97.62 114 ASN A N 1
ATOM 853 C CA . ASN A 1 114 ? 7.458 -3.948 7.399 1.00 97.62 114 ASN A CA 1
ATOM 854 C C . ASN A 1 114 ? 7.444 -5.148 6.435 1.00 97.62 114 ASN A C 1
ATOM 856 O O . ASN A 1 114 ? 8.210 -5.144 5.466 1.00 97.62 114 ASN A O 1
ATOM 860 N N . PRO A 1 115 ? 6.546 -6.136 6.610 1.00 95.69 115 PRO A N 1
ATOM 861 C CA . PRO A 1 115 ? 6.422 -7.257 5.679 1.00 95.69 115 PRO A CA 1
ATOM 862 C C . PRO A 1 115 ? 6.221 -6.825 4.222 1.00 95.69 115 PRO A C 1
ATOM 864 O O . PRO A 1 115 ? 6.749 -7.459 3.312 1.00 95.69 115 PRO A O 1
ATOM 867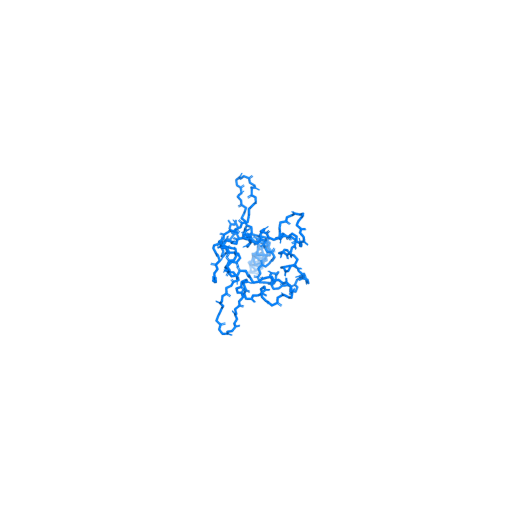 N N . PHE A 1 116 ? 5.509 -5.721 3.975 1.00 97.75 116 PHE A N 1
ATOM 868 C CA . PHE A 1 116 ? 5.349 -5.217 2.615 1.00 97.75 116 PHE A CA 1
ATOM 869 C C . PHE A 1 116 ? 6.690 -4.792 1.996 1.00 97.75 116 PHE A C 1
ATOM 871 O O . PHE A 1 116 ? 6.985 -5.110 0.844 1.00 97.75 116 PHE A O 1
ATOM 878 N N . VAL A 1 117 ? 7.541 -4.126 2.778 1.00 97.38 117 VAL A N 1
ATOM 879 C CA . VAL A 1 117 ? 8.872 -3.702 2.332 1.00 97.38 117 VAL A CA 1
ATOM 880 C C . VAL A 1 117 ? 9.790 -4.910 2.133 1.00 97.38 117 VAL A C 1
ATOM 882 O O . VAL A 1 117 ? 10.457 -4.991 1.107 1.00 97.38 117 VAL A O 1
ATOM 885 N N . GLN A 1 118 ? 9.770 -5.884 3.046 1.00 96.56 118 GLN A N 1
ATOM 886 C CA . GLN A 1 118 ? 10.642 -7.064 2.971 1.00 96.56 118 GLN A CA 1
ATOM 887 C C . GLN A 1 118 ? 10.305 -7.997 1.806 1.00 96.56 118 GLN A C 1
ATOM 889 O O . GLN A 1 118 ? 11.201 -8.434 1.089 1.00 96.56 118 GLN A O 1
ATOM 894 N N . PHE A 1 119 ? 9.022 -8.306 1.608 1.00 94.69 119 PHE A N 1
ATOM 895 C CA . PHE A 1 119 ? 8.607 -9.310 0.623 1.00 94.69 119 PHE A CA 1
ATOM 896 C C . PHE A 1 119 ? 8.288 -8.714 -0.747 1.00 94.69 119 PHE A C 1
ATOM 898 O O . PHE A 1 119 ? 8.421 -9.398 -1.758 1.00 94.69 119 PHE A O 1
ATOM 905 N N . TYR A 1 120 ? 7.897 -7.439 -0.796 1.00 95.75 120 TYR A N 1
ATOM 906 C CA . TYR A 1 120 ? 7.429 -6.790 -2.023 1.00 95.75 120 TYR A CA 1
ATOM 907 C C . TYR A 1 120 ? 8.248 -5.550 -2.393 1.00 95.75 120 TYR A C 1
ATOM 909 O O . TYR A 1 120 ? 7.845 -4.784 -3.272 1.00 95.75 120 TYR A O 1
ATOM 917 N N . GLN A 1 121 ? 9.394 -5.346 -1.731 1.00 95.56 121 GLN A N 1
ATOM 918 C CA . GLN A 1 121 ? 10.352 -4.259 -1.981 1.00 95.56 121 GLN A CA 1
ATOM 919 C C . GLN A 1 121 ? 9.735 -2.857 -1.866 1.00 95.56 121 GLN A C 1
ATOM 921 O O . GLN A 1 121 ? 10.236 -1.896 -2.444 1.00 95.56 121 GLN A O 1
ATOM 926 N N . GLY A 1 122 ? 8.603 -2.736 -1.164 1.00 96.12 122 GLY A N 1
ATOM 927 C CA . GLY A 1 122 ? 7.858 -1.483 -1.081 1.00 96.12 122 GLY A CA 1
ATOM 928 C C . GLY A 1 122 ? 7.336 -0.997 -2.438 1.00 96.12 122 GLY A C 1
ATOM 929 O O . GLY A 1 122 ? 7.088 0.199 -2.590 1.00 96.12 122 GLY A O 1
ATOM 930 N N . ALA A 1 123 ? 7.204 -1.879 -3.435 1.00 97.31 123 ALA A N 1
ATOM 931 C CA . ALA A 1 123 ? 6.892 -1.467 -4.795 1.00 97.31 123 ALA A CA 1
ATOM 932 C C . ALA A 1 123 ? 5.447 -0.976 -4.918 1.00 97.31 123 ALA A C 1
ATOM 934 O O . ALA A 1 123 ? 4.486 -1.739 -4.787 1.00 97.31 123 ALA A O 1
ATOM 935 N N . CYS A 1 124 ? 5.309 0.312 -5.244 1.00 97.56 124 CYS A N 1
ATOM 936 C CA . CYS A 1 124 ? 4.031 1.014 -5.365 1.00 97.56 124 CYS A CA 1
ATOM 937 C C . CYS A 1 124 ? 3.078 0.316 -6.346 1.00 97.56 124 CYS A C 1
ATOM 939 O O . CYS A 1 124 ? 1.862 0.315 -6.153 1.00 97.56 124 CYS A O 1
ATOM 941 N N . LEU A 1 125 ? 3.636 -0.305 -7.390 1.00 98.06 125 LEU A N 1
ATOM 942 C CA . LEU A 1 125 ? 2.876 -0.962 -8.449 1.00 98.06 125 LEU A CA 1
ATOM 943 C C . LEU A 1 125 ? 2.275 -2.316 -8.041 1.00 98.06 125 LEU A C 1
ATOM 945 O O . LEU A 1 125 ? 1.570 -2.921 -8.836 1.00 98.06 125 LEU A O 1
ATOM 949 N N . ASN A 1 126 ? 2.475 -2.790 -6.807 1.00 97.94 126 ASN A N 1
ATOM 950 C CA . ASN A 1 126 ? 1.675 -3.908 -6.289 1.00 97.94 126 ASN A CA 1
ATOM 951 C C . ASN A 1 126 ? 0.220 -3.495 -6.013 1.00 97.94 126 ASN A C 1
ATOM 953 O O . ASN A 1 126 ? -0.681 -4.316 -6.132 1.00 97.94 126 ASN A O 1
ATOM 957 N N . CYS A 1 127 ? -0.023 -2.216 -5.709 1.00 98.12 127 CYS A N 1
ATOM 958 C CA . CYS A 1 127 ? -1.366 -1.670 -5.482 1.00 98.12 127 CYS A CA 1
ATOM 959 C C . CYS A 1 127 ? -1.796 -0.704 -6.589 1.00 98.12 127 CYS A C 1
ATOM 961 O O . CYS A 1 127 ? -2.975 -0.626 -6.931 1.00 98.12 127 CYS A O 1
ATOM 963 N N . HIS A 1 128 ? -0.844 0.039 -7.148 1.00 98.25 128 HIS A N 1
ATOM 964 C CA . HIS A 1 128 ? -1.093 0.979 -8.225 1.00 98.25 128 HIS A CA 1
ATOM 965 C C . HIS A 1 128 ? -0.848 0.357 -9.597 1.00 98.25 128 HIS A C 1
ATOM 967 O O . HIS A 1 128 ? -0.037 -0.547 -9.761 1.00 98.25 128 HIS A O 1
ATOM 973 N N . LYS A 1 129 ? -1.505 0.907 -10.611 1.00 96.88 129 LYS A N 1
ATOM 974 C CA . LYS A 1 129 ? -1.201 0.666 -12.017 1.00 96.88 129 LYS A CA 1
ATOM 975 C C . LYS A 1 129 ? -0.790 1.982 -12.659 1.00 96.88 129 LYS A C 1
ATOM 977 O O . LYS A 1 129 ? -1.534 2.961 -12.568 1.00 96.88 129 LYS A O 1
ATOM 982 N N . LEU A 1 130 ? 0.372 1.987 -13.309 1.00 97.12 130 LEU A N 1
ATOM 983 C CA . LEU A 1 130 ? 0.838 3.099 -14.130 1.00 97.12 130 LEU A CA 1
ATOM 984 C C . LEU A 1 130 ? 0.569 2.785 -15.600 1.00 97.12 130 LEU A C 1
ATOM 986 O O . LEU A 1 130 ? 1.055 1.784 -16.121 1.00 97.12 130 LEU A O 1
ATOM 990 N N . ASP A 1 131 ? -0.180 3.652 -16.270 1.00 95.88 131 ASP A N 1
ATOM 991 C CA . ASP A 1 131 ? -0.224 3.671 -17.726 1.00 95.88 131 ASP A CA 1
ATOM 992 C C . ASP A 1 131 ? 0.964 4.484 -18.253 1.00 95.88 131 ASP A C 1
ATOM 994 O O . ASP A 1 131 ? 1.003 5.705 -18.110 1.00 95.88 131 ASP A O 1
ATOM 998 N N . ALA A 1 132 ? 1.960 3.810 -18.830 1.00 94.31 132 ALA A N 1
ATOM 999 C CA . ALA A 1 132 ? 3.207 4.454 -19.248 1.00 94.31 132 ALA A CA 1
ATOM 1000 C C . ALA A 1 132 ? 3.033 5.415 -20.438 1.00 94.31 132 ALA A C 1
ATOM 1002 O O . ALA A 1 132 ? 3.855 6.309 -20.619 1.00 94.31 132 ALA A O 1
ATOM 1003 N N . ALA A 1 133 ? 1.973 5.248 -21.234 1.00 96.31 133 ALA A N 1
ATOM 1004 C CA . ALA A 1 133 ? 1.696 6.113 -22.376 1.00 96.31 133 ALA A CA 1
ATOM 1005 C C . ALA A 1 133 ? 1.136 7.478 -21.942 1.00 96.31 133 ALA A C 1
ATOM 1007 O O . ALA A 1 133 ? 1.561 8.510 -22.454 1.00 96.31 133 ALA A O 1
ATOM 1008 N N . SER A 1 134 ? 0.199 7.493 -20.991 1.00 97.12 134 SER A N 1
ATOM 1009 C CA . SER A 1 134 ? -0.437 8.721 -20.490 1.00 97.12 134 SER A CA 1
ATOM 1010 C C . SER A 1 134 ? 0.188 9.278 -19.210 1.00 97.12 134 SER A C 1
ATOM 1012 O O . SER A 1 134 ? -0.110 10.406 -18.826 1.00 97.12 134 SER A O 1
ATOM 1014 N N . GLY A 1 135 ? 1.004 8.490 -18.506 1.00 96.19 135 GLY A N 1
ATOM 1015 C CA . GLY A 1 135 ? 1.510 8.819 -17.172 1.00 96.19 135 GLY A CA 1
ATOM 1016 C C . GLY A 1 135 ? 0.458 8.700 -16.062 1.00 96.19 135 GLY A C 1
ATOM 1017 O O . GLY A 1 135 ? 0.729 9.057 -14.915 1.00 96.19 135 GLY A O 1
ATOM 1018 N N . LYS A 1 136 ? -0.750 8.204 -16.365 1.00 97.75 136 LYS A N 1
ATOM 1019 C CA . LYS A 1 136 ? -1.836 8.096 -15.388 1.00 97.75 136 LYS A CA 1
ATOM 1020 C C . LYS A 1 136 ? -1.556 6.978 -14.385 1.00 97.75 136 LYS A C 1
ATOM 1022 O O . LYS A 1 136 ? -1.452 5.808 -14.756 1.00 97.75 136 LYS A O 1
ATOM 1027 N N . LEU A 1 137 ? -1.526 7.334 -13.102 1.00 96.75 137 LEU A N 1
ATOM 1028 C CA . LEU A 1 137 ? -1.503 6.381 -11.997 1.00 96.75 137 LEU A CA 1
ATOM 1029 C C . LEU A 1 137 ? -2.928 6.142 -11.485 1.00 96.75 137 LEU A C 1
ATOM 1031 O O . LEU A 1 137 ? -3.673 7.081 -11.212 1.00 96.75 137 LEU A O 1
ATOM 1035 N N . THR A 1 138 ? -3.309 4.879 -11.346 1.00 96.00 138 THR A N 1
ATOM 1036 C CA . THR A 1 138 ? -4.607 4.459 -10.795 1.00 96.00 138 THR A CA 1
ATOM 1037 C C . THR A 1 138 ? -4.407 3.386 -9.736 1.00 96.00 138 THR A C 1
ATOM 1039 O O . THR A 1 138 ? -3.324 2.814 -9.632 1.00 96.00 138 THR A O 1
ATOM 1042 N N . MET A 1 139 ? -5.429 3.125 -8.926 1.00 96.19 139 MET A N 1
ATOM 1043 C CA . MET A 1 139 ? -5.447 1.955 -8.050 1.00 96.19 139 MET A CA 1
ATOM 1044 C C . MET A 1 139 ? -5.928 0.741 -8.835 1.00 96.19 139 MET A C 1
ATOM 1046 O O . MET A 1 139 ? -6.866 0.840 -9.626 1.00 96.19 139 MET A O 1
ATOM 1050 N N . LYS A 1 140 ? -5.301 -0.407 -8.594 1.00 97.81 140 LYS A N 1
ATOM 1051 C CA . LYS A 1 140 ? -5.862 -1.694 -8.999 1.00 97.81 140 LYS A CA 1
ATOM 1052 C C . LYS A 1 140 ? -7.139 -1.935 -8.202 1.00 97.81 140 LYS A C 1
ATOM 1054 O O . LYS A 1 140 ? -7.206 -1.580 -7.024 1.00 97.81 140 LYS A O 1
ATOM 1059 N N . SER A 1 141 ? -8.133 -2.521 -8.856 1.00 97.38 141 SER A N 1
ATOM 1060 C CA . SER A 1 141 ? -9.451 -2.743 -8.273 1.00 97.38 141 SER A CA 1
ATOM 1061 C C . SER A 1 141 ? -9.909 -4.172 -8.513 1.00 97.38 141 SER A C 1
ATOM 1063 O O . SER A 1 141 ? -9.666 -4.739 -9.578 1.00 97.38 141 SER A O 1
ATOM 1065 N N . SER A 1 142 ? -10.569 -4.755 -7.519 1.00 97.44 142 SER A N 1
ATOM 1066 C CA . SER A 1 142 ? -11.087 -6.119 -7.578 1.00 97.44 142 SER A CA 1
ATOM 1067 C C . SER A 1 142 ? -12.294 -6.315 -6.668 1.00 97.44 142 SER A C 1
ATOM 1069 O O . SER A 1 142 ? -12.523 -5.560 -5.719 1.00 97.44 142 SER A O 1
ATOM 1071 N N . ALA A 1 143 ? -13.099 -7.334 -6.970 1.00 98.12 143 ALA A N 1
ATOM 1072 C CA . ALA A 1 143 ? -14.178 -7.743 -6.083 1.00 98.12 143 ALA A CA 1
ATOM 1073 C C . ALA A 1 143 ? -13.601 -8.261 -4.757 1.00 98.12 143 ALA A C 1
ATOM 1075 O O . ALA A 1 143 ? -12.514 -8.840 -4.719 1.00 98.12 143 ALA A O 1
ATOM 1076 N N . LYS A 1 144 ? -14.348 -8.088 -3.664 1.00 96.69 144 LYS A N 1
ATOM 1077 C CA . LYS A 1 144 ? -13.994 -8.704 -2.379 1.00 96.69 144 LYS A CA 1
ATOM 1078 C C . LYS A 1 144 ? -13.886 -10.233 -2.487 1.00 96.69 144 LYS A C 1
ATOM 1080 O O . LYS A 1 144 ? -14.571 -10.857 -3.293 1.00 96.69 144 LYS A O 1
ATOM 1085 N N . ASN A 1 145 ? -13.081 -10.840 -1.618 1.00 97.12 145 ASN A N 1
ATOM 1086 C CA . ASN A 1 145 ? -12.854 -12.290 -1.570 1.00 97.12 145 ASN A CA 1
ATOM 1087 C C . ASN A 1 145 ? -13.381 -12.947 -0.275 1.00 97.12 145 ASN A C 1
ATOM 1089 O O . ASN A 1 145 ? -12.798 -13.914 0.227 1.00 97.12 145 ASN A O 1
ATOM 1093 N N . TRP A 1 146 ? -14.479 -12.417 0.277 1.00 94.88 146 TRP A N 1
ATOM 1094 C CA . TRP A 1 146 ? -15.173 -12.952 1.455 1.00 94.88 146 TRP A CA 1
ATOM 1095 C C . TRP A 1 146 ? -16.697 -12.931 1.332 1.00 94.88 146 TRP A C 1
ATOM 1097 O O . TRP A 1 146 ? -17.271 -11.995 0.715 1.00 94.88 146 TRP A O 1
#

Sequence (146 aa):
MKGVKKAGTFLLLAAAVTAMTLVLMGQAKPRAFLPGLTVADEHPNGCVDCHKNQGEGKDYRLNVSLAKISGHPKIDSMVKQLPEGCLMCHREGGKVSPLNIMLHKVHYEKGEQNPFVQFYQGACLNCHKLDAASGKLTMKSSAKNW

Secondary structure (DSSP, 8-state):
--SHHHHHHHHHHHHHHHHHHHHHHTT-PPPP--BTTTB--S-TTTHHHHSSB-STT-B--HHHHHTTSTTPPP-TTT--EETGGGHHHH-TTSSS--HHHHHHHHHHTTGGGSHHHHHHTT-GGGTEEE-TTT--EEE--EE---